Protein AF-A0A949HQI4-F1 (afdb_monomer)

Sequence (96 aa):
MAIHTEIQFVSKKVKLPKKSIDQAIQLIASDYGWTEGEISIAVVDDPQIHQVNLEYLQHDYPTDVISFDTTESDDFLEGDIIASAQTAHRTAIENQ

pLDDT: mean 91.9, std 7.73, range [54.34, 97.94]

Solvent-accessible surface area (backbone atoms only — not comparable to full-atom values): 5390 Å² total; per-residue (Å²): 120,58,64,46,73,50,81,45,69,76,33,88,86,65,86,74,66,63,68,60,53,52,52,48,52,55,52,50,39,50,75,74,68,48,49,32,30,43,40,40,35,41,36,34,41,50,72,59,40,17,51,50,31,33,73,78,69,71,35,96,50,60,52,41,69,48,75,48,84,62,55,86,50,99,70,38,48,32,34,43,37,42,31,11,61,60,44,41,52,52,54,57,59,78,75,109

Structure (mmCIF, N/CA/C/O backbone):
data_AF-A0A949HQI4-F1
#
_entry.id   AF-A0A949HQI4-F1
#
loop_
_atom_site.group_PDB
_atom_site.id
_atom_site.type_symbol
_atom_site.label_atom_id
_atom_site.label_alt_id
_atom_site.label_comp_id
_atom_site.label_asym_id
_atom_site.label_entity_id
_atom_site.label_seq_id
_atom_site.pdbx_PDB_ins_code
_atom_site.Cartn_x
_atom_site.Cartn_y
_atom_site.Cartn_z
_atom_site.occupancy
_atom_site.B_iso_or_equiv
_atom_site.auth_seq_id
_atom_site.auth_comp_id
_atom_site.auth_asym_id
_atom_site.auth_atom_id
_atom_site.pdbx_PDB_model_num
ATOM 1 N N . MET A 1 1 ? -17.489 7.916 9.053 1.00 67.25 1 MET A N 1
ATOM 2 C CA . MET A 1 1 ? -16.226 7.196 8.851 1.00 67.25 1 MET A CA 1
ATOM 3 C C . MET A 1 1 ? -15.140 8.230 8.687 1.00 67.25 1 MET A C 1
ATOM 5 O O . MET A 1 1 ? -15.295 9.117 7.852 1.00 67.25 1 MET A O 1
ATOM 9 N N . ALA A 1 2 ? -14.148 8.188 9.566 1.00 86.44 2 ALA A N 1
ATOM 10 C CA . ALA A 1 2 ? -13.076 9.166 9.673 1.00 86.44 2 ALA A CA 1
ATOM 11 C C . ALA A 1 2 ? -11.733 8.456 9.484 1.00 86.44 2 ALA A C 1
ATOM 13 O O . ALA A 1 2 ? -10.894 8.452 10.374 1.00 86.44 2 ALA A O 1
ATOM 14 N N . ILE A 1 3 ? -11.567 7.806 8.332 1.00 92.50 3 ILE A N 1
ATOM 15 C CA . ILE A 1 3 ? -10.277 7.240 7.951 1.00 92.50 3 ILE A CA 1
ATOM 16 C C . ILE A 1 3 ? -9.526 8.319 7.190 1.00 92.50 3 ILE A C 1
ATOM 18 O O . ILE A 1 3 ? -9.980 8.770 6.135 1.00 92.50 3 ILE A O 1
ATOM 22 N N . HIS A 1 4 ? -8.416 8.776 7.751 1.00 94.94 4 HIS A N 1
ATOM 23 C CA . HIS A 1 4 ? -7.511 9.677 7.068 1.00 94.94 4 HIS A CA 1
ATOM 24 C C . HIS A 1 4 ? -6.622 8.873 6.125 1.00 94.94 4 HIS A C 1
ATOM 26 O O . HIS A 1 4 ? -6.105 7.824 6.494 1.00 94.94 4 HIS A O 1
ATOM 32 N N . THR A 1 5 ? -6.451 9.356 4.897 1.00 94.19 5 THR A N 1
ATOM 33 C CA . THR A 1 5 ? -5.548 8.719 3.939 1.00 94.19 5 THR A CA 1
ATOM 34 C C . THR A 1 5 ? -4.511 9.717 3.467 1.00 94.19 5 THR A C 1
ATOM 36 O O . THR A 1 5 ? -4.863 10.732 2.850 1.00 94.19 5 THR A O 1
ATOM 39 N N . GLU A 1 6 ? -3.239 9.403 3.669 1.00 95.38 6 GLU A N 1
ATOM 40 C CA . GLU A 1 6 ? -2.147 10.138 3.053 1.00 95.38 6 GLU A CA 1
ATOM 41 C C . GLU A 1 6 ? -1.652 9.374 1.824 1.00 95.38 6 GLU A C 1
ATOM 43 O O . GLU A 1 6 ? -1.244 8.224 1.909 1.00 95.38 6 GLU A O 1
ATOM 48 N N . ILE A 1 7 ? -1.686 10.007 0.646 1.00 93.50 7 ILE A N 1
ATOM 49 C CA . ILE A 1 7 ? -1.215 9.375 -0.595 1.00 93.50 7 ILE A CA 1
ATOM 50 C C . ILE A 1 7 ? -0.088 10.203 -1.203 1.00 93.50 7 ILE A C 1
ATOM 52 O O . ILE A 1 7 ? -0.312 11.297 -1.757 1.00 93.50 7 ILE A O 1
ATOM 56 N N . GLN A 1 8 ? 1.114 9.634 -1.174 1.00 92.62 8 GLN A N 1
ATOM 57 C CA . GLN A 1 8 ? 2.329 10.195 -1.743 1.00 92.62 8 GLN A CA 1
ATOM 58 C C . GLN A 1 8 ? 2.718 9.476 -3.039 1.00 92.62 8 GLN A C 1
ATOM 60 O O . GLN A 1 8 ? 2.755 8.253 -3.128 1.00 92.62 8 GLN A O 1
ATOM 65 N N . PHE A 1 9 ? 3.038 10.263 -4.067 1.00 90.81 9 PHE A N 1
ATOM 66 C CA . PHE A 1 9 ? 3.578 9.764 -5.332 1.00 90.81 9 PHE A CA 1
ATOM 67 C C . PHE A 1 9 ? 5.041 10.164 -5.401 1.00 90.81 9 PHE A C 1
ATOM 69 O O . PHE A 1 9 ? 5.364 11.291 -5.784 1.00 90.81 9 PHE A O 1
ATOM 76 N N . VAL A 1 10 ? 5.916 9.251 -4.996 1.00 84.62 10 VAL A N 1
ATOM 77 C CA . VAL A 1 10 ? 7.363 9.479 -5.007 1.00 84.62 10 VAL A CA 1
ATOM 78 C C . VAL A 1 10 ? 7.893 9.354 -6.438 1.00 84.62 10 VAL A C 1
ATOM 80 O O . VAL A 1 10 ? 8.728 10.145 -6.883 1.00 84.62 10 VAL A O 1
ATOM 83 N N . SER A 1 11 ? 7.321 8.431 -7.214 1.00 73.62 11 SER A N 1
ATOM 84 C CA . SER A 1 11 ? 7.603 8.305 -8.642 1.00 73.62 11 SER A CA 1
ATOM 85 C C . SER A 1 11 ? 6.837 9.342 -9.471 1.00 73.62 11 SER A C 1
ATOM 87 O O . SER A 1 11 ? 5.608 9.376 -9.491 1.00 73.62 11 SER A O 1
ATOM 89 N N . LYS A 1 12 ? 7.557 10.156 -10.257 1.00 69.75 12 LYS A N 1
ATOM 90 C CA . LYS A 1 12 ? 6.949 11.126 -11.197 1.00 69.75 12 LYS A CA 1
ATOM 91 C C . LYS A 1 12 ? 6.332 10.480 -12.443 1.00 69.75 12 LYS A C 1
ATOM 93 O O . LYS A 1 12 ? 5.675 11.170 -13.223 1.00 69.75 12 LYS A O 1
ATOM 98 N N . LYS A 1 13 ? 6.595 9.191 -12.681 1.00 70.38 13 LYS A N 1
ATOM 99 C CA . LYS A 1 13 ? 6.239 8.513 -13.937 1.00 70.38 13 LYS A CA 1
ATOM 100 C C . LYS A 1 13 ? 4.787 8.054 -13.980 1.00 70.38 13 LYS A C 1
ATOM 102 O O . LYS A 1 13 ? 4.249 7.899 -15.071 1.00 70.38 13 LYS A O 1
ATOM 107 N N . VAL A 1 14 ? 4.152 7.863 -12.825 1.00 72.31 14 VAL A N 1
ATOM 108 C CA . VAL A 1 14 ? 2.794 7.324 -12.745 1.00 72.31 14 VAL A CA 1
ATOM 109 C C . VAL A 1 14 ? 1.866 8.358 -12.126 1.00 72.31 14 VAL A C 1
ATOM 111 O O . VAL A 1 14 ? 2.108 8.869 -11.037 1.00 72.31 14 VAL A O 1
ATOM 114 N N . LYS A 1 15 ? 0.786 8.668 -12.843 1.00 74.25 15 LYS A N 1
ATOM 115 C CA . LYS A 1 15 ? -0.302 9.515 -12.356 1.00 74.25 15 LYS A CA 1
ATOM 116 C C . LYS A 1 15 ? -1.518 8.635 -12.120 1.00 74.25 15 LYS A C 1
ATOM 118 O O . LYS A 1 15 ? -2.168 8.238 -13.082 1.00 74.25 15 LYS A O 1
ATOM 123 N N . LEU A 1 16 ? -1.816 8.342 -10.857 1.00 82.06 16 LEU A N 1
ATOM 124 C CA . LEU A 1 16 ? -3.051 7.656 -10.482 1.00 82.06 16 LEU A CA 1
AT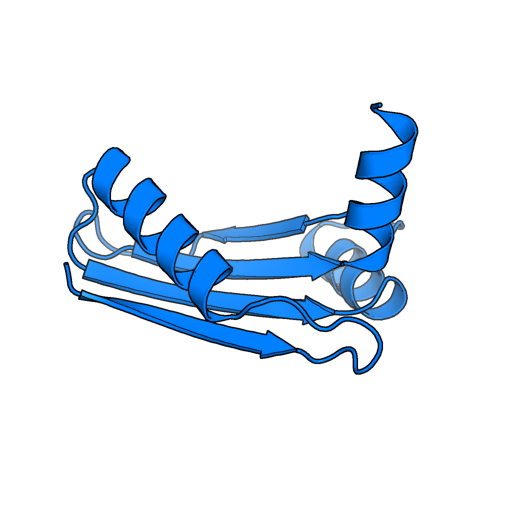OM 125 C C . LEU A 1 16 ? -4.066 8.659 -9.923 1.00 82.06 16 LEU A C 1
ATOM 127 O O . LEU A 1 16 ? -3.679 9.654 -9.296 1.00 82.06 16 LEU A O 1
ATOM 131 N N . PRO A 1 17 ? -5.371 8.425 -10.132 1.00 89.38 17 PRO A N 1
ATOM 132 C CA . PRO A 1 17 ? -6.408 9.254 -9.541 1.00 89.38 17 PRO A CA 1
ATOM 133 C C . PRO A 1 17 ? -6.452 9.039 -8.021 1.00 89.38 17 PRO A C 1
ATOM 135 O O . PRO A 1 17 ? -7.071 8.091 -7.543 1.00 89.38 17 PRO A O 1
ATOM 138 N N . LYS A 1 18 ? -5.845 9.962 -7.256 1.00 89.88 18 LYS A N 1
ATOM 139 C CA . LYS A 1 18 ? -5.869 9.975 -5.776 1.00 89.88 18 LYS A CA 1
ATOM 140 C C . LYS A 1 18 ? -7.258 9.706 -5.203 1.00 89.88 18 LYS A C 1
ATOM 142 O O . LYS A 1 18 ? -7.403 8.896 -4.303 1.00 89.88 18 LYS A O 1
ATOM 147 N N . LYS A 1 19 ? -8.278 10.345 -5.783 1.00 92.25 19 LYS A N 1
ATOM 148 C CA . LYS A 1 19 ? -9.672 10.201 -5.358 1.00 92.25 19 LYS A CA 1
ATOM 149 C C . LYS A 1 19 ? -10.190 8.765 -5.470 1.00 92.25 19 LYS A C 1
ATOM 151 O O . LYS A 1 19 ? -10.935 8.338 -4.605 1.00 92.25 19 LYS A O 1
ATOM 156 N N . SER A 1 20 ? -9.827 8.032 -6.520 1.00 93.25 20 SER A N 1
ATOM 157 C CA . SER A 1 20 ? -10.277 6.644 -6.679 1.00 93.25 20 SER A CA 1
ATOM 158 C C . SER A 1 20 ? -9.604 5.718 -5.672 1.00 93.25 20 SER A C 1
ATOM 160 O O . SER A 1 20 ? -10.250 4.800 -5.184 1.00 93.25 20 SER A O 1
ATOM 162 N N . ILE A 1 21 ? -8.332 5.977 -5.351 1.00 92.62 21 ILE A N 1
ATOM 163 C CA . ILE A 1 21 ? -7.595 5.231 -4.324 1.00 92.62 21 ILE A CA 1
ATOM 164 C C . ILE A 1 21 ? -8.219 5.489 -2.950 1.00 92.62 21 ILE A C 1
ATOM 166 O O . ILE A 1 21 ? -8.590 4.540 -2.274 1.00 92.62 21 ILE A O 1
ATOM 170 N N . ASP A 1 22 ? -8.411 6.758 -2.586 1.00 93.56 22 ASP A N 1
ATOM 171 C CA . ASP A 1 22 ? -9.080 7.148 -1.340 1.00 93.56 22 ASP A CA 1
ATOM 172 C C . ASP A 1 22 ? -10.471 6.503 -1.228 1.00 93.56 22 ASP A C 1
ATOM 174 O O . ASP A 1 22 ? -10.759 5.799 -0.267 1.00 93.56 22 ASP A O 1
ATOM 178 N N . GLN A 1 23 ? -11.303 6.605 -2.269 1.00 94.44 23 GLN A N 1
ATOM 179 C CA . GLN A 1 23 ? -12.616 5.953 -2.289 1.00 94.44 23 GLN A CA 1
ATOM 180 C C . GLN A 1 23 ? -12.542 4.433 -2.104 1.00 94.44 23 GLN A C 1
ATOM 182 O O . GLN A 1 23 ? -13.396 3.876 -1.419 1.00 94.44 23 GLN A O 1
ATOM 187 N N . ALA A 1 24 ? -11.552 3.763 -2.698 1.00 94.81 24 ALA A N 1
ATOM 188 C CA . ALA A 1 24 ? -11.367 2.328 -2.519 1.00 94.81 24 ALA A CA 1
ATOM 189 C C . ALA A 1 24 ? -11.009 1.984 -1.067 1.00 94.81 24 ALA A C 1
ATOM 191 O O . ALA A 1 24 ? -11.610 1.071 -0.510 1.00 94.81 24 ALA A O 1
ATOM 192 N N . ILE A 1 25 ? -10.106 2.745 -0.437 1.00 94.25 25 ILE A N 1
ATOM 193 C CA . ILE A 1 25 ? -9.737 2.558 0.976 1.00 94.25 25 ILE A CA 1
ATOM 194 C C . ILE A 1 25 ? -10.964 2.727 1.866 1.00 94.25 25 ILE A C 1
ATOM 196 O O . ILE A 1 25 ? -11.253 1.851 2.674 1.00 94.25 25 ILE A O 1
ATOM 200 N N . GLN A 1 26 ? -11.719 3.813 1.676 1.00 93.81 26 GLN A N 1
ATOM 201 C CA . GLN A 1 26 ? -12.924 4.074 2.460 1.00 93.81 26 GLN A CA 1
ATOM 202 C C . GLN A 1 26 ? -13.937 2.924 2.315 1.00 93.81 26 GLN A C 1
ATOM 204 O O . GLN A 1 26 ? -14.477 2.437 3.304 1.00 93.81 26 GLN A O 1
ATOM 209 N N . LEU A 1 27 ? -14.185 2.457 1.086 1.00 95.50 27 LEU A N 1
ATOM 210 C CA . LEU A 1 27 ? -15.120 1.357 0.837 1.00 95.50 27 LEU A CA 1
ATOM 211 C C . LEU A 1 27 ? -14.666 0.051 1.493 1.00 95.50 27 LEU A C 1
ATOM 213 O O . LEU A 1 27 ? -15.474 -0.592 2.156 1.00 95.50 27 LEU A O 1
ATOM 217 N N . ILE A 1 28 ? -13.394 -0.320 1.331 1.00 95.25 28 ILE A N 1
ATOM 218 C CA . ILE A 1 28 ? -12.841 -1.553 1.902 1.00 95.25 28 ILE A CA 1
ATOM 219 C C . ILE A 1 28 ? -12.888 -1.478 3.426 1.00 95.25 28 ILE A C 1
ATOM 221 O O . ILE A 1 28 ? -13.421 -2.373 4.066 1.00 95.25 28 ILE A O 1
ATOM 225 N N . ALA A 1 29 ? -12.406 -0.396 4.027 1.00 93.75 29 ALA A N 1
ATOM 226 C CA . ALA A 1 29 ? -12.388 -0.281 5.476 1.00 93.75 29 ALA A CA 1
ATOM 227 C C . ALA A 1 29 ? -13.802 -0.331 6.083 1.00 93.75 29 ALA A C 1
ATOM 229 O O . ALA A 1 29 ? -14.017 -1.034 7.069 1.00 93.75 29 ALA A O 1
ATOM 230 N N . SER A 1 30 ? -14.784 0.310 5.436 1.00 93.06 30 SER A N 1
ATOM 231 C CA . SER A 1 30 ? -16.191 0.202 5.835 1.00 93.06 30 SER A CA 1
ATOM 232 C C . SER A 1 30 ? -16.732 -1.225 5.734 1.00 93.06 30 SER A C 1
ATOM 234 O O . SER A 1 30 ? -17.517 -1.622 6.591 1.00 93.06 30 SER A O 1
ATOM 236 N N . ASP A 1 31 ? -16.371 -1.969 4.686 1.00 95.50 31 ASP A N 1
ATOM 237 C CA . ASP A 1 31 ? -16.819 -3.354 4.471 1.00 95.50 31 ASP A CA 1
ATOM 238 C C . ASP A 1 31 ? -16.280 -4.294 5.561 1.00 95.50 31 ASP A C 1
ATOM 240 O O . ASP A 1 31 ? -16.971 -5.206 6.010 1.00 95.50 31 ASP A O 1
ATOM 244 N N . TYR A 1 32 ? -15.079 -3.999 6.067 1.00 93.25 32 TYR A N 1
ATOM 245 C CA . TYR A 1 32 ? -14.446 -4.713 7.178 1.00 93.25 32 TYR A CA 1
ATOM 246 C C . TYR A 1 32 ? -14.824 -4.174 8.572 1.00 93.25 32 TYR A C 1
ATOM 248 O O . TYR A 1 32 ? -14.360 -4.712 9.573 1.00 93.25 32 TYR A O 1
ATOM 256 N N . GLY A 1 33 ? -15.696 -3.162 8.661 1.00 93.69 33 GLY A N 1
ATOM 257 C CA . GLY A 1 33 ? -16.234 -2.651 9.928 1.00 93.69 33 GLY A CA 1
ATOM 258 C C . GLY A 1 33 ? -15.411 -1.555 10.611 1.00 93.69 33 GLY A C 1
ATOM 259 O O . GLY A 1 33 ? -15.767 -1.142 11.713 1.00 93.69 33 GLY A O 1
ATOM 260 N N . TRP A 1 34 ? -14.364 -1.039 9.966 1.00 94.81 34 TRP A N 1
ATOM 261 C CA . TRP A 1 34 ? -13.552 0.054 10.501 1.00 94.81 34 TRP A CA 1
ATOM 262 C C . TRP A 1 34 ? -14.259 1.399 10.354 1.00 94.81 34 TRP A C 1
ATOM 264 O O . TRP A 1 34 ? -14.767 1.749 9.284 1.00 94.81 34 TRP A O 1
ATOM 274 N N . THR A 1 35 ? -14.271 2.190 11.426 1.00 90.50 35 THR A N 1
ATOM 275 C CA . THR A 1 35 ? -14.934 3.503 11.439 1.00 90.50 35 THR A CA 1
ATOM 276 C C . THR A 1 35 ? -13.974 4.684 11.516 1.00 90.50 35 THR A C 1
ATOM 278 O O . THR A 1 35 ? -14.345 5.777 11.069 1.00 90.50 35 THR A O 1
ATOM 281 N N . GLU A 1 36 ? -12.764 4.469 12.033 1.00 95.81 36 GLU A N 1
ATOM 282 C CA . GLU A 1 36 ? -11.699 5.457 12.233 1.00 95.81 36 GLU A CA 1
ATOM 283 C C . GLU A 1 36 ? -10.338 4.833 11.896 1.00 95.81 36 GLU A C 1
ATOM 285 O O . GLU A 1 36 ? -10.181 3.611 11.963 1.00 95.81 36 GLU A O 1
ATOM 290 N N . GLY A 1 37 ? -9.374 5.659 11.492 1.00 96.00 37 GLY A N 1
ATOM 291 C CA . GLY A 1 37 ? -8.024 5.182 11.211 1.00 96.00 37 GLY A CA 1
ATOM 292 C C . GLY A 1 37 ? -7.163 6.147 10.404 1.00 96.00 37 GLY A C 1
ATOM 293 O O . GLY A 1 37 ? -7.631 7.192 9.943 1.00 96.00 37 GLY A O 1
ATOM 294 N N . GLU A 1 38 ? -5.916 5.755 10.188 1.00 96.81 38 GLU A N 1
ATOM 295 C CA . GLU A 1 38 ? -4.938 6.447 9.361 1.00 96.81 38 GLU A CA 1
ATOM 296 C C . GLU A 1 38 ? -4.202 5.445 8.465 1.00 96.81 38 GLU A C 1
ATOM 298 O O . GLU A 1 38 ? -3.568 4.505 8.932 1.00 96.81 38 GLU A O 1
ATOM 303 N N . ILE A 1 39 ? -4.310 5.634 7.151 1.00 97.19 39 ILE A N 1
ATOM 304 C CA . ILE A 1 39 ? -3.624 4.802 6.162 1.00 97.19 39 ILE A CA 1
ATOM 305 C C . ILE A 1 39 ? -2.698 5.676 5.329 1.00 97.19 39 ILE A C 1
ATOM 307 O O . ILE A 1 39 ? -3.137 6.605 4.642 1.00 97.19 39 ILE A O 1
ATOM 311 N N . SER A 1 40 ? -1.423 5.316 5.323 1.00 96.88 40 SER A N 1
ATOM 312 C CA . SER A 1 40 ? -0.403 5.965 4.511 1.00 96.88 40 SER A CA 1
ATOM 313 C C . SER A 1 40 ? -0.076 5.113 3.295 1.00 96.88 40 SER A C 1
ATOM 315 O O . SER A 1 40 ? 0.149 3.910 3.387 1.00 96.88 40 SER A O 1
ATOM 317 N N . ILE A 1 41 ? -0.055 5.733 2.115 1.00 95.62 41 ILE A N 1
ATOM 318 C CA . ILE A 1 41 ? 0.273 5.070 0.854 1.00 95.62 41 ILE A CA 1
ATOM 319 C C . ILE A 1 41 ? 1.411 5.795 0.149 1.00 95.62 41 ILE A C 1
ATOM 321 O O . ILE A 1 41 ? 1.282 6.956 -0.253 1.00 95.62 41 ILE A O 1
ATOM 325 N N . ALA A 1 42 ? 2.492 5.063 -0.111 1.00 94.81 42 ALA A N 1
ATOM 326 C CA . ALA A 1 42 ? 3.610 5.508 -0.927 1.00 94.81 42 ALA A CA 1
ATOM 327 C C . ALA A 1 42 ? 3.633 4.762 -2.268 1.00 94.81 42 ALA A C 1
ATOM 329 O O . ALA A 1 42 ? 3.908 3.564 -2.342 1.00 94.81 42 ALA A O 1
ATOM 330 N N . VAL A 1 43 ? 3.388 5.490 -3.360 1.00 94.44 43 VAL A N 1
ATOM 331 C CA . VAL A 1 43 ? 3.569 4.976 -4.723 1.00 94.44 43 VAL A CA 1
ATOM 332 C C . VAL A 1 43 ? 4.995 5.270 -5.185 1.00 94.44 43 VAL A C 1
ATOM 334 O O . VAL A 1 43 ? 5.368 6.429 -5.419 1.00 94.44 43 VAL A O 1
ATOM 337 N N . VAL A 1 44 ? 5.782 4.209 -5.333 1.00 94.00 44 VAL A N 1
ATOM 338 C CA . VAL A 1 44 ? 7.231 4.245 -5.576 1.00 94.00 44 VAL A CA 1
ATOM 339 C C . VAL A 1 44 ? 7.600 3.540 -6.889 1.00 94.00 44 VAL A C 1
ATOM 341 O O . VAL A 1 44 ? 6.730 3.061 -7.623 1.00 94.00 44 VAL A O 1
ATOM 344 N N . ASP A 1 45 ? 8.885 3.542 -7.240 1.00 93.38 45 ASP A N 1
ATOM 345 C CA . ASP A 1 45 ? 9.421 2.749 -8.350 1.00 93.38 45 ASP A CA 1
ATOM 346 C C . ASP A 1 45 ? 10.008 1.397 -7.891 1.00 93.38 45 ASP A C 1
ATOM 348 O O . ASP A 1 45 ? 10.092 1.109 -6.696 1.00 93.38 45 ASP A O 1
ATOM 352 N N . ASP A 1 46 ? 10.373 0.541 -8.854 1.00 94.75 46 ASP A N 1
ATOM 353 C CA . ASP A 1 46 ? 10.915 -0.798 -8.572 1.00 94.75 46 ASP A CA 1
ATOM 354 C C . ASP A 1 46 ? 12.179 -0.773 -7.687 1.00 94.75 46 ASP A C 1
ATOM 356 O O . ASP A 1 46 ? 12.229 -1.549 -6.732 1.00 94.75 46 ASP A O 1
ATOM 360 N N . PRO A 1 47 ? 13.184 0.099 -7.930 1.00 95.31 47 PRO A N 1
ATOM 361 C CA . PRO A 1 47 ? 14.341 0.204 -7.040 1.00 95.31 47 PRO A CA 1
ATOM 362 C C . PRO A 1 47 ? 13.970 0.521 -5.588 1.00 95.31 47 PRO A C 1
ATOM 364 O O . PRO A 1 47 ? 14.525 -0.077 -4.669 1.00 95.31 47 PRO A O 1
ATOM 367 N N . GLN A 1 48 ? 13.024 1.439 -5.375 1.00 95.44 48 GLN A N 1
ATOM 368 C CA . GLN A 1 48 ? 12.595 1.828 -4.034 1.00 95.44 48 GLN A CA 1
ATOM 369 C C . GLN A 1 48 ? 11.868 0.694 -3.304 1.00 95.44 48 GLN A C 1
ATOM 371 O O . GLN A 1 48 ? 12.207 0.406 -2.159 1.00 95.44 48 GLN A O 1
ATOM 376 N N . ILE A 1 49 ? 10.905 0.018 -3.945 1.00 96.69 49 ILE A N 1
ATOM 377 C CA . ILE A 1 49 ? 10.202 -1.094 -3.281 1.00 96.69 49 ILE A CA 1
ATOM 378 C C . ILE A 1 49 ? 11.115 -2.306 -3.075 1.00 96.69 49 ILE A C 1
ATOM 380 O O . ILE A 1 49 ? 10.970 -3.003 -2.078 1.00 96.69 49 ILE A O 1
ATOM 384 N N . HIS A 1 50 ? 12.075 -2.550 -3.976 1.00 97.56 50 HIS A N 1
ATOM 385 C CA . HIS A 1 50 ? 13.074 -3.610 -3.811 1.00 97.56 50 HIS A CA 1
ATOM 386 C C . HIS A 1 50 ? 13.935 -3.348 -2.576 1.00 97.56 50 HIS A C 1
ATOM 388 O O . HIS A 1 50 ? 14.117 -4.255 -1.770 1.00 97.56 50 HIS A O 1
ATOM 394 N N . GLN A 1 51 ? 14.383 -2.106 -2.365 1.00 97.62 51 GLN A N 1
ATOM 395 C CA . GLN A 1 51 ? 15.119 -1.750 -1.152 1.00 97.62 51 GLN A CA 1
ATOM 396 C C . GLN A 1 51 ? 14.301 -2.044 0.115 1.00 97.62 51 GLN A C 1
ATOM 398 O O . GLN A 1 51 ? 14.821 -2.678 1.028 1.00 97.62 51 GLN A O 1
ATOM 403 N N . VAL A 1 52 ? 13.022 -1.654 0.148 1.00 97.06 52 VAL A N 1
ATOM 404 C CA . VAL A 1 52 ? 12.127 -1.938 1.286 1.00 97.06 52 VAL A CA 1
ATOM 405 C C . VAL A 1 52 ? 11.933 -3.448 1.479 1.00 97.06 52 VAL A C 1
ATOM 407 O O . VAL A 1 52 ? 12.037 -3.944 2.599 1.00 97.06 52 VAL A O 1
ATOM 410 N N . ASN A 1 53 ? 11.701 -4.200 0.400 1.00 97.94 53 ASN A N 1
ATOM 411 C CA . ASN A 1 53 ? 11.495 -5.650 0.454 1.00 97.94 53 ASN A CA 1
ATOM 412 C C . ASN A 1 53 ? 12.735 -6.384 0.987 1.00 97.94 53 ASN A C 1
ATOM 414 O O . ASN A 1 53 ? 12.633 -7.331 1.767 1.00 97.94 53 ASN A O 1
ATOM 418 N N . LEU A 1 54 ? 13.920 -5.916 0.601 1.00 97.88 54 LEU A N 1
ATOM 419 C CA . LEU A 1 54 ? 15.178 -6.467 1.076 1.00 97.88 54 LEU A CA 1
ATOM 420 C C . LEU A 1 54 ? 15.428 -6.110 2.547 1.00 97.88 54 LEU A C 1
ATOM 422 O O . LEU A 1 54 ? 15.774 -6.988 3.333 1.00 97.88 54 LEU A O 1
ATOM 426 N N . GLU A 1 55 ? 15.245 -4.843 2.922 1.00 97.69 55 GLU A N 1
ATOM 427 C CA . GLU A 1 55 ? 15.554 -4.335 4.263 1.00 97.69 55 GLU A CA 1
ATOM 428 C C . GLU A 1 55 ? 14.616 -4.895 5.339 1.00 97.69 55 GLU A C 1
ATOM 430 O O . GLU A 1 55 ? 15.081 -5.321 6.396 1.00 97.69 55 GLU A O 1
ATOM 435 N N . TYR A 1 56 ? 13.311 -4.949 5.058 1.00 96.12 56 TYR A N 1
ATOM 436 C CA . TYR A 1 56 ? 12.301 -5.322 6.051 1.00 96.12 56 TYR A CA 1
ATOM 437 C C . TYR A 1 56 ? 11.846 -6.782 5.956 1.00 96.12 56 TYR A C 1
ATOM 439 O O . TYR A 1 56 ? 11.466 -7.356 6.974 1.00 96.12 56 TYR A O 1
ATOM 447 N N . LEU A 1 57 ? 11.893 -7.398 4.767 1.00 96.56 57 LEU A N 1
ATOM 448 C CA . LEU A 1 57 ? 11.384 -8.760 4.532 1.00 96.56 57 LEU A CA 1
ATOM 449 C C . LEU A 1 57 ? 12.460 -9.749 4.052 1.00 96.56 57 LEU A C 1
ATOM 451 O O . LEU A 1 57 ? 12.166 -10.931 3.901 1.00 96.56 57 LEU A O 1
ATOM 455 N N . GLN A 1 58 ? 13.707 -9.300 3.853 1.00 97.19 58 GLN A N 1
ATOM 456 C CA . GLN A 1 58 ? 14.837 -10.123 3.388 1.00 97.19 58 GLN A CA 1
ATOM 457 C C . GLN A 1 58 ? 14.614 -10.768 2.010 1.00 97.19 58 GLN A C 1
ATOM 459 O O . GLN A 1 58 ? 15.146 -11.839 1.710 1.00 97.19 58 GLN A O 1
ATOM 464 N N . HIS A 1 59 ? 13.844 -10.102 1.149 1.00 97.12 59 HIS A N 1
ATOM 465 C CA . HIS A 1 59 ? 13.550 -10.557 -0.205 1.00 97.12 59 HIS A CA 1
ATOM 466 C C . HIS A 1 59 ? 14.276 -9.704 -1.251 1.00 97.12 59 HIS A C 1
ATOM 468 O O . HIS A 1 59 ? 14.031 -8.507 -1.388 1.00 97.12 59 HIS A O 1
ATOM 474 N N . ASP A 1 60 ? 15.154 -10.340 -2.030 1.00 97.44 60 ASP A N 1
ATOM 475 C CA . ASP A 1 60 ? 15.996 -9.675 -3.033 1.00 97.44 60 ASP A CA 1
ATOM 476 C C . ASP A 1 60 ? 15.316 -9.582 -4.414 1.00 97.44 60 ASP A C 1
ATOM 478 O O . ASP A 1 60 ? 15.801 -10.110 -5.414 1.00 97.44 60 ASP A O 1
ATOM 482 N N . TYR A 1 61 ? 14.135 -8.959 -4.457 1.00 96.12 61 TYR A N 1
ATOM 483 C CA . TYR A 1 61 ? 13.405 -8.652 -5.692 1.00 96.12 61 TYR A CA 1
ATOM 484 C C . TYR A 1 61 ? 12.356 -7.543 -5.471 1.00 96.12 61 TYR A C 1
ATOM 486 O O . TYR A 1 61 ? 11.853 -7.386 -4.353 1.00 96.12 61 TYR A O 1
ATOM 494 N N . PRO A 1 62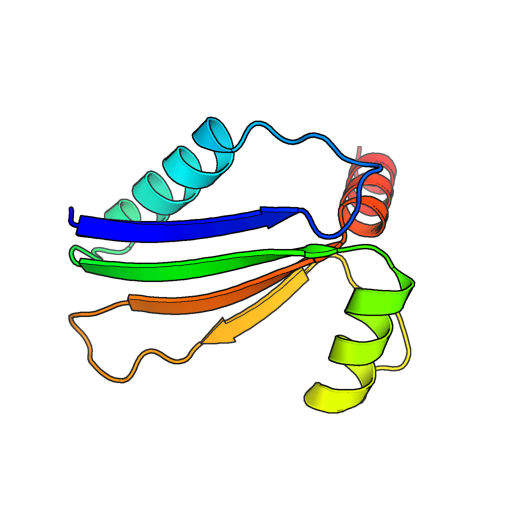 ? 11.975 -6.773 -6.511 1.00 96.75 62 PRO A N 1
ATOM 495 C CA . PRO A 1 62 ? 10.832 -5.866 -6.432 1.00 96.75 62 PRO A CA 1
ATOM 496 C C . PRO A 1 62 ? 9.513 -6.646 -6.387 1.00 96.75 62 PRO A C 1
ATOM 498 O O . PRO A 1 62 ? 9.344 -7.633 -7.101 1.00 96.75 62 PRO A O 1
ATOM 501 N N . THR A 1 63 ? 8.558 -6.165 -5.596 1.00 96.69 63 THR A N 1
ATOM 502 C CA . THR A 1 63 ? 7.178 -6.675 -5.548 1.00 96.69 63 THR A CA 1
ATOM 503 C C . THR A 1 63 ? 6.197 -5.583 -5.984 1.00 96.69 63 THR A C 1
ATOM 505 O O . THR A 1 63 ? 6.591 -4.431 -6.170 1.00 96.69 63 THR A O 1
ATOM 508 N N . ASP A 1 64 ? 4.930 -5.917 -6.211 1.00 95.69 64 ASP A N 1
ATOM 509 C CA . ASP A 1 64 ? 3.891 -4.931 -6.529 1.00 95.69 64 ASP A CA 1
ATOM 510 C C . ASP A 1 64 ? 3.429 -4.151 -5.291 1.00 95.69 64 ASP A C 1
ATOM 512 O O . ASP A 1 64 ? 3.199 -2.943 -5.395 1.00 95.69 64 ASP A O 1
ATOM 516 N N . VAL A 1 65 ? 3.350 -4.803 -4.129 1.00 96.81 65 VAL A N 1
ATOM 517 C CA . VAL A 1 65 ? 2.925 -4.190 -2.866 1.00 96.81 65 VAL A CA 1
ATOM 518 C C . VAL A 1 65 ? 3.635 -4.780 -1.641 1.00 96.81 65 VAL A C 1
ATOM 520 O O . VAL A 1 65 ? 3.955 -5.968 -1.597 1.00 96.81 65 VAL A O 1
ATOM 523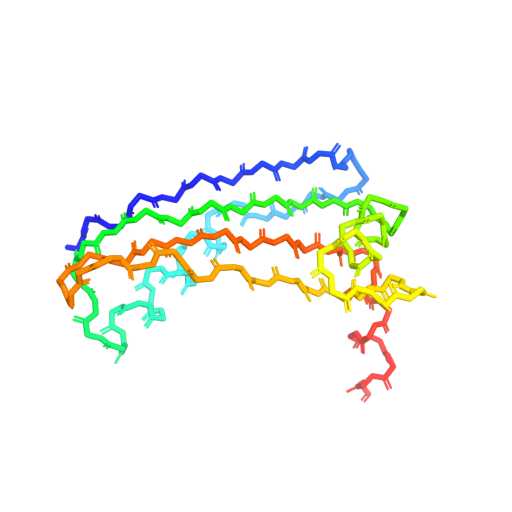 N N . ILE A 1 66 ? 3.857 -3.933 -0.636 1.00 97.75 66 ILE A N 1
ATOM 524 C CA . ILE A 1 66 ? 4.233 -4.279 0.740 1.0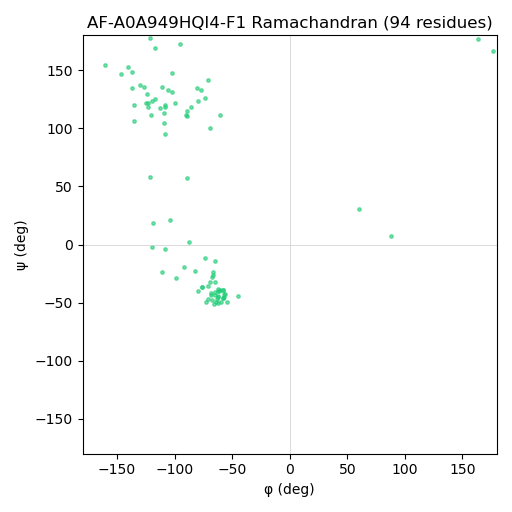0 97.75 66 ILE A CA 1
ATOM 525 C C . ILE A 1 66 ? 3.284 -3.523 1.671 1.00 97.75 66 ILE A C 1
ATOM 527 O O . ILE A 1 66 ? 3.020 -2.342 1.444 1.00 97.75 66 ILE A O 1
ATOM 531 N N . SER A 1 67 ? 2.787 -4.184 2.712 1.00 96.75 67 SER A N 1
ATOM 532 C CA . SER A 1 67 ? 1.951 -3.564 3.740 1.00 96.75 67 SER A CA 1
ATOM 533 C C . SER A 1 67 ? 2.516 -3.827 5.129 1.00 96.75 67 SER A C 1
ATOM 535 O O . SER A 1 67 ? 2.859 -4.971 5.441 1.00 96.75 67 SER A O 1
ATOM 537 N N . PHE A 1 68 ? 2.554 -2.794 5.962 1.00 96.12 68 PHE A N 1
ATOM 538 C CA . PHE A 1 68 ? 2.861 -2.893 7.383 1.00 96.12 68 PHE A CA 1
ATOM 539 C C . PHE A 1 68 ? 1.605 -2.543 8.174 1.00 96.12 68 PHE A C 1
ATOM 541 O O . PHE A 1 68 ? 1.088 -1.436 8.056 1.00 96.12 68 PHE A O 1
ATOM 548 N N . ASP A 1 69 ? 1.110 -3.509 8.942 1.00 95.50 69 ASP A N 1
ATOM 549 C CA . ASP A 1 69 ? 0.013 -3.299 9.882 1.00 95.50 69 ASP A CA 1
ATOM 550 C C . ASP A 1 69 ? 0.597 -2.794 11.204 1.00 95.50 69 ASP A C 1
ATOM 552 O O . ASP A 1 69 ? 1.422 -3.474 11.824 1.00 95.50 69 ASP A O 1
ATOM 556 N N . THR A 1 70 ? 0.204 -1.586 11.594 1.00 95.56 70 THR A N 1
ATOM 557 C CA . THR A 1 70 ? 0.621 -0.935 12.841 1.00 95.56 70 THR A CA 1
ATOM 558 C C . THR A 1 70 ? -0.572 -0.657 13.750 1.00 95.56 70 THR A C 1
ATOM 560 O O . THR A 1 70 ? -0.467 0.141 14.675 1.00 95.56 70 THR A O 1
ATOM 563 N N . THR A 1 71 ? -1.699 -1.332 13.517 1.00 94.81 71 THR A N 1
ATOM 564 C CA . THR A 1 71 ? -2.921 -1.209 14.313 1.00 94.81 71 THR A CA 1
ATOM 565 C C . THR A 1 71 ? -2.662 -1.609 15.770 1.00 94.81 71 THR A C 1
ATOM 567 O O . THR A 1 71 ? -2.431 -2.780 16.075 1.00 94.81 71 THR A O 1
ATOM 570 N N . GLU A 1 72 ? -2.716 -0.644 16.693 1.00 91.81 72 GLU A N 1
ATOM 571 C CA . GLU A 1 72 ? -2.533 -0.897 18.134 1.00 91.81 72 GLU A CA 1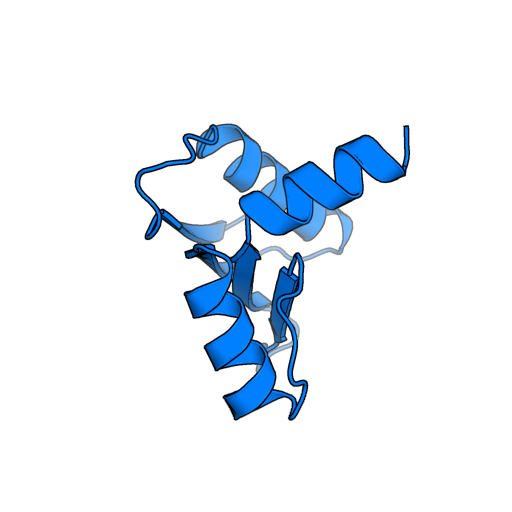
ATOM 572 C C . GLU A 1 72 ? -3.848 -1.164 18.889 1.00 91.81 72 GLU A C 1
ATOM 574 O O . GLU A 1 72 ? -3.828 -1.712 19.994 1.00 91.81 72 GLU A O 1
ATOM 579 N N . SER A 1 73 ? -4.994 -0.771 18.323 1.00 89.12 73 SER A N 1
ATOM 580 C CA . SER A 1 73 ? -6.305 -0.899 18.971 1.00 89.12 73 SER A CA 1
ATOM 581 C C . SER A 1 73 ? -7.375 -1.404 18.010 1.00 89.12 73 SER A C 1
ATOM 583 O O . SER A 1 73 ? -7.357 -1.069 16.830 1.00 89.12 73 SER A O 1
ATOM 585 N N . ASP A 1 74 ? -8.345 -2.149 18.539 1.00 85.94 74 ASP A N 1
ATOM 586 C CA . ASP A 1 74 ? -9.410 -2.780 17.744 1.00 85.94 74 ASP A CA 1
ATOM 587 C C . ASP A 1 74 ? -10.356 -1.773 17.054 1.00 85.94 74 ASP A C 1
ATOM 589 O O . ASP A 1 74 ? -11.096 -2.154 16.151 1.00 85.94 74 ASP A O 1
ATOM 593 N N . ASP A 1 75 ? -10.327 -0.496 17.453 1.00 90.31 75 ASP A N 1
ATOM 594 C CA . ASP A 1 75 ? -11.241 0.547 16.965 1.00 90.31 75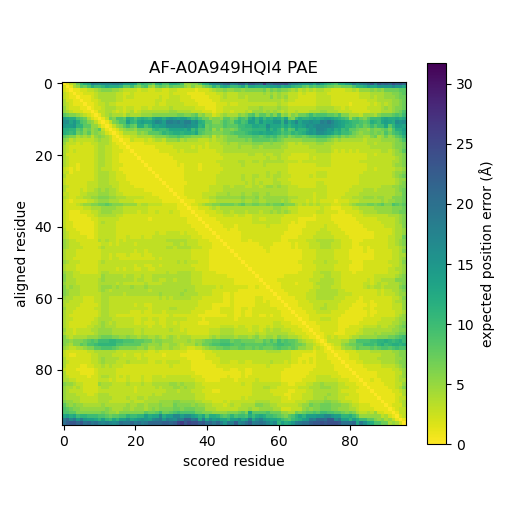 ASP A CA 1
ATOM 595 C C . ASP A 1 75 ? -10.565 1.575 16.028 1.00 90.31 75 ASP A C 1
ATOM 597 O O . ASP A 1 75 ? -11.245 2.457 15.494 1.00 90.31 75 ASP A O 1
ATOM 601 N N . PHE A 1 76 ? -9.245 1.484 15.815 1.00 94.94 76 PHE A N 1
ATOM 602 C CA . PHE A 1 76 ? -8.477 2.445 15.013 1.00 94.94 76 PHE A CA 1
ATOM 603 C C . PHE A 1 76 ? -7.513 1.734 14.061 1.00 94.94 76 PHE A C 1
ATOM 605 O O . PHE A 1 76 ? -6.487 1.219 14.492 1.00 94.94 76 PHE A O 1
ATOM 612 N N . LEU A 1 77 ? -7.837 1.734 12.766 1.00 95.81 77 LEU A N 1
ATOM 613 C CA . LEU A 1 77 ? -7.012 1.112 11.729 1.00 95.8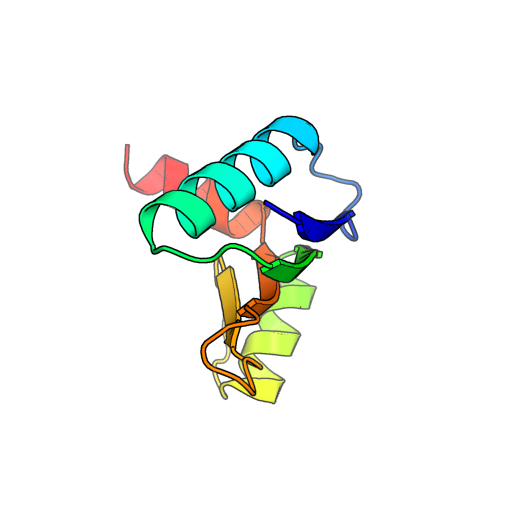1 77 LEU A CA 1
ATOM 614 C C . LEU A 1 77 ? -5.762 1.955 11.458 1.00 95.81 77 LEU A C 1
ATOM 616 O O . LEU A 1 77 ? -5.898 3.123 11.098 1.00 95.81 77 LEU A O 1
ATOM 620 N N . GLU A 1 78 ? -4.570 1.369 11.536 1.00 96.88 78 GLU A N 1
ATOM 621 C CA . GLU A 1 78 ? -3.325 2.080 11.229 1.00 96.88 78 GLU A CA 1
ATOM 622 C C . GLU A 1 78 ? -2.375 1.220 10.395 1.00 96.88 78 GLU A C 1
ATOM 624 O O . GLU A 1 78 ? -2.166 0.037 10.676 1.00 96.88 78 GLU A O 1
ATOM 629 N N . GLY A 1 79 ? -1.793 1.804 9.34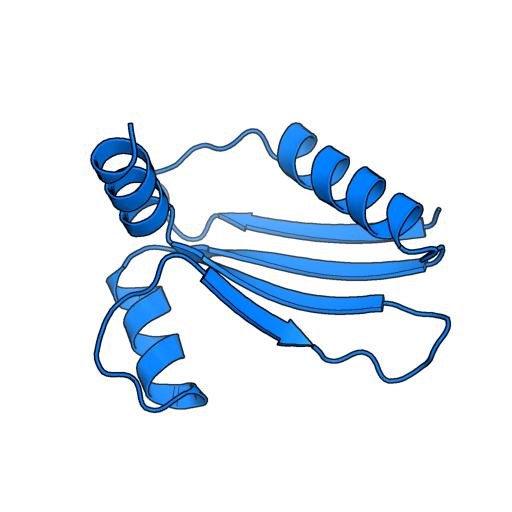9 1.00 96.50 79 GLY A N 1
ATOM 630 C CA . GLY A 1 79 ? -0.788 1.091 8.576 1.00 96.50 79 GLY A CA 1
ATOM 631 C C . GLY A 1 79 ? -0.246 1.821 7.357 1.00 96.50 79 GLY A C 1
ATOM 632 O O . GLY A 1 79 ? -0.814 2.793 6.848 1.00 96.50 79 GLY A O 1
ATOM 633 N N . ASP A 1 80 ? 0.853 1.266 6.858 1.00 97.06 80 ASP A N 1
ATOM 634 C CA . ASP A 1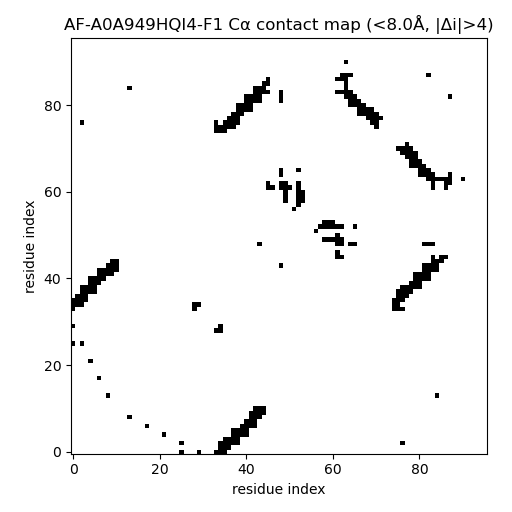 80 ? 1.585 1.752 5.697 1.00 97.06 80 ASP A CA 1
ATOM 635 C C . ASP A 1 80 ? 1.452 0.785 4.522 1.00 97.06 80 ASP A C 1
ATOM 637 O O . ASP A 1 80 ? 1.627 -0.428 4.656 1.00 97.06 80 ASP A O 1
ATOM 641 N N . ILE A 1 81 ? 1.213 1.329 3.331 1.00 97.00 81 ILE A N 1
ATOM 642 C CA . ILE A 1 81 ? 1.164 0.586 2.073 1.00 97.00 81 ILE A CA 1
ATOM 643 C C . ILE A 1 81 ? 2.181 1.189 1.104 1.00 97.00 81 ILE A C 1
ATOM 645 O O . ILE A 1 81 ? 2.072 2.340 0.679 1.00 97.00 81 ILE A O 1
ATOM 649 N N . ILE A 1 82 ? 3.156 0.388 0.689 1.00 96.69 82 ILE A N 1
ATOM 650 C CA . ILE A 1 82 ? 4.151 0.758 -0.313 1.00 96.69 82 ILE A CA 1
ATOM 651 C C . ILE A 1 82 ? 3.832 -0.018 -1.584 1.00 96.69 82 ILE A C 1
ATOM 653 O O . ILE A 1 82 ? 3.843 -1.245 -1.581 1.00 96.69 82 ILE A O 1
ATOM 657 N N . ALA A 1 83 ? 3.560 0.686 -2.680 1.00 95.75 83 ALA A N 1
ATOM 658 C CA . ALA A 1 83 ? 3.175 0.068 -3.945 1.00 95.75 83 ALA A CA 1
ATOM 659 C C . ALA A 1 83 ? 4.101 0.495 -5.092 1.00 95.75 83 ALA A C 1
ATOM 661 O O . ALA A 1 83 ? 4.288 1.692 -5.337 1.00 95.75 83 ALA A O 1
ATOM 662 N N . SER A 1 84 ? 4.627 -0.473 -5.850 1.00 94.81 84 SER A N 1
ATOM 663 C CA . SER A 1 84 ? 5.284 -0.196 -7.130 1.00 94.81 84 SER A CA 1
ATOM 664 C C . SER A 1 84 ? 4.266 -0.237 -8.256 1.00 94.81 84 SER A C 1
ATOM 666 O O . SER A 1 84 ? 3.792 -1.293 -8.680 1.00 94.81 84 SER A O 1
ATOM 668 N N . ALA A 1 85 ? 3.990 0.932 -8.827 1.00 90.88 85 ALA A N 1
ATOM 669 C CA . ALA A 1 85 ? 3.110 1.024 -9.984 1.00 90.88 85 ALA A CA 1
ATOM 670 C C . ALA A 1 85 ? 3.697 0.351 -11.241 1.00 90.88 85 ALA A C 1
ATOM 672 O O . ALA A 1 85 ? 2.945 -0.041 -12.132 1.00 90.88 85 ALA A O 1
ATOM 673 N N . GLN A 1 86 ? 5.025 0.210 -11.334 1.00 91.31 86 GLN A N 1
ATOM 674 C CA . GLN A 1 86 ? 5.674 -0.461 -12.464 1.00 91.31 86 GLN A CA 1
ATOM 675 C C . GLN A 1 86 ? 5.462 -1.973 -12.402 1.00 91.31 86 GLN A C 1
ATOM 677 O O . GLN A 1 86 ? 5.037 -2.572 -13.393 1.00 91.31 86 GLN A O 1
ATOM 682 N N . THR A 1 87 ? 5.722 -2.575 -11.239 1.00 92.56 87 THR A N 1
ATOM 683 C CA . THR A 1 87 ? 5.516 -4.012 -11.046 1.00 92.56 87 THR A CA 1
ATOM 684 C C . THR A 1 87 ? 4.031 -4.357 -11.068 1.00 92.56 87 THR A C 1
ATOM 686 O O . THR A 1 87 ? 3.663 -5.254 -11.819 1.00 92.56 87 THR A O 1
ATOM 689 N N . ALA A 1 88 ? 3.160 -3.561 -10.437 1.00 91.56 88 ALA A N 1
ATOM 690 C CA . ALA A 1 88 ? 1.710 -3.749 -10.537 1.00 91.56 88 ALA A CA 1
ATOM 691 C C . ALA A 1 88 ? 1.200 -3.721 -11.993 1.00 91.56 88 ALA A C 1
ATOM 693 O O . ALA A 1 88 ? 0.398 -4.563 -12.391 1.00 91.56 88 ALA A O 1
ATOM 694 N N . HIS A 1 89 ? 1.691 -2.792 -12.824 1.00 89.88 89 HIS A N 1
ATOM 695 C CA . HIS A 1 89 ? 1.325 -2.731 -14.243 1.00 89.88 89 HIS A CA 1
ATOM 696 C C . HIS A 1 89 ? 1.796 -3.963 -15.031 1.00 89.88 89 HIS A C 1
ATOM 698 O O . HIS A 1 89 ? 1.057 -4.471 -15.871 1.00 89.88 89 HIS A O 1
ATOM 704 N N . ARG A 1 90 ? 3.015 -4.454 -14.770 1.00 91.31 90 ARG A N 1
ATOM 705 C CA . ARG A 1 90 ? 3.541 -5.677 -15.397 1.00 91.31 90 ARG A CA 1
ATOM 706 C C . ARG A 1 90 ? 2.696 -6.895 -15.017 1.00 91.31 90 ARG A C 1
ATOM 708 O O . ARG A 1 90 ? 2.206 -7.572 -15.916 1.00 91.31 90 ARG A O 1
ATOM 715 N N . THR A 1 91 ? 2.429 -7.089 -13.725 1.00 90.06 91 THR A N 1
ATOM 716 C CA . THR A 1 91 ? 1.571 -8.172 -13.220 1.00 90.06 91 THR A CA 1
ATOM 717 C C . THR A 1 91 ? 0.163 -8.105 -13.820 1.00 90.06 91 THR A C 1
ATOM 719 O O . THR A 1 91 ? -0.402 -9.132 -14.191 1.00 90.06 91 THR A O 1
ATOM 722 N N . ALA A 1 92 ? -0.401 -6.904 -13.982 1.00 88.12 92 ALA A N 1
ATOM 723 C CA . ALA A 1 92 ? -1.725 -6.718 -14.572 1.00 88.12 92 ALA A CA 1
ATOM 724 C C . ALA A 1 92 ? -1.801 -7.081 -16.065 1.00 88.12 92 ALA A C 1
ATOM 726 O O . ALA A 1 92 ? -2.881 -7.431 -16.528 1.00 88.12 92 ALA A O 1
ATOM 727 N N . ILE A 1 93 ? -0.703 -6.979 -16.824 1.00 89.12 93 ILE A N 1
ATOM 728 C CA . ILE A 1 93 ? -0.650 -7.406 -18.236 1.00 89.12 93 ILE A CA 1
ATOM 729 C C . ILE A 1 93 ? -0.467 -8.920 -18.338 1.00 89.12 93 ILE A C 1
ATOM 731 O O . ILE A 1 93 ? -1.069 -9.547 -19.202 1.00 89.12 93 ILE A O 1
ATOM 735 N N . GLU A 1 94 ? 0.363 -9.505 -17.475 1.00 85.06 94 GLU A N 1
ATOM 736 C CA . GLU A 1 94 ? 0.655 -10.945 -17.495 1.00 85.06 94 GLU A CA 1
ATOM 737 C C . GLU A 1 94 ? -0.561 -11.809 -17.130 1.00 85.06 94 GLU A C 1
ATOM 739 O O . GLU A 1 94 ? -0.642 -12.956 -17.560 1.00 85.06 94 GLU A O 1
ATOM 744 N N . ASN A 1 95 ? -1.506 -11.261 -16.360 1.00 71.94 95 ASN A N 1
ATOM 745 C CA . ASN A 1 95 ? -2.700 -11.962 -15.879 1.00 71.94 95 ASN A CA 1
ATOM 746 C C . ASN A 1 95 ? -3.999 -11.581 -16.627 1.00 71.94 95 ASN A C 1
ATOM 748 O O . ASN A 1 95 ? -5.089 -11.766 -16.082 1.00 71.94 95 ASN A O 1
ATOM 752 N N . GLN A 1 96 ? -3.895 -11.036 -17.845 1.00 54.34 96 GLN A N 1
ATOM 753 C CA . GLN A 1 96 ? -5.026 -10.787 -18.758 1.00 54.34 96 GLN A CA 1
ATOM 754 C C . GLN A 1 96 ? -5.152 -11.887 -19.811 1.00 54.34 96 GLN A C 1
ATOM 756 O O . GLN A 1 96 ? -6.310 -12.247 -20.123 1.00 54.34 96 GLN A O 1
#

Mean predicted aligned error: 3.88 Å

Secondary structure (DSSP, 8-state):
-EEEEEEEE--TT----HHHHHHHHHHHHHHTT--EEEEEEEEE-HHHHHHHHHHHH---S--SEEEEE---BTTBEEEEEEEEHHHHHHHHHHT-

Nearest PDB structures (foldseek):
  1oz9-assembly1_A  TM=8.579E-01  e=5.461E-07  Aquifex aeolicus
  7y7o-assembly1_A  TM=8.528E-01  e=9.082E-06  Staphylococcus aureus subsp. aureus Mu50
  1xm5-assembly1_A  TM=7.541E-01  e=4.424E-06  Escherichia coli
  1xax-assembly1_A  TM=5.981E-01  e=4.590E-04  Haemophilus influenzae
  1tvi-assembly1_A  TM=7.207E-01  e=7.150E-03  Thermotoga maritima

Radius of gyration: 14.16 Å; Cα contacts (8 Å, |Δi|>4): 164; chains: 1; bounding box: 33×23×38 Å

Foldseek 3Di:
DAEAEAEEEPDPPDDDDPVVVVVVVVVVCVVVPADAEYEYEYADAFVVQQVVCCPPVVDNGGDQKDKDFPDPDPHYGYIYMYGHPVRVVVVVVVVD